Protein AF-A0A7X0XZ77-F1 (afdb_monomer_lite)

pLDDT: mean 86.64, std 13.95, range [48.25, 97.69]

Secondary structure (DSSP, 8-state):
--HHHHHHHHHHHHHHHHHHHHHHHHHHHHHHHHHHHHHHHHHHHHPPPHHHHHHS-TT-----PEEEEETTEEEEE--HHHHHHHHTS-HHHHHHHIIIIIS---HHHHHHHTTS-HHHHHHHHHHHHHHHHHHHHHH--

Sequence (141 aa):
MMENSNQKRDEQWKKHKQHTFDSFCKKIIRNELVDFYRELKRQRANEVSLNIIREQPIFHDISDDYTFLINGMEIVVQDNLLGAALEKLDDRKREVVLLSYFLNLTDVEIAKRFDMSTRKLNRLRHKTLVELKKIIKMEEG

Foldseek 3Di:
DVVVVVVVVVVVVVVVVVVVVVVVVVVVVVVVVVVVVVVVVVCVVPDDDVVVVVVPPPPPPVQCWQWDQDPNDIDTHSPNLLNVLLVPDDPLLSNLCCCVPVVVDDLVRNCVVVVHDSVVSVVSPVVSVVSSVVSSVVVVD

Organism: NCBI:txid1552123

InterPro domains:
  IPR013249 RNA polymerase sigma factor 70, region 4 type 2 [PF08281] (81-129)
  IPR013324 RNA polymerase sigma factor, region 3/4-like [SSF88659] (73-136)
  IPR014284 RNA polymerase sigma-70-like domain [TIGR02937] (19-135)
  IPR036388 Winged helix-like DNA-binding domain superfamily [G3DSA:1.10.10.10] (73-137)

Structure (mmCIF, N/CA/C/O backbone):
data_AF-A0A7X0XZ77-F1
#
_entry.id   AF-A0A7X0XZ77-F1
#
loop_
_atom_site.group_PDB
_atom_site.id
_atom_site.type_symbol
_atom_site.label_atom_id
_atom_site.label_alt_id
_atom_site.label_comp_id
_atom_site.label_asym_id
_atom_site.label_entity_id
_atom_site.label_seq_id
_atom_site.pdbx_PDB_ins_code
_atom_site.Cartn_x
_atom_site.Cartn_y
_atom_site.Cartn_z
_atom_site.occupancy
_atom_site.B_iso_or_equiv
_atom_site.auth_seq_id
_atom_site.auth_comp_id
_atom_site.auth_asym_id
_atom_site.auth_atom_id
_atom_site.pdbx_PDB_model_num
ATOM 1 N N . MET A 1 1 ? 55.215 8.365 -86.876 1.00 52.97 1 MET A N 1
ATOM 2 C CA . MET A 1 1 ? 53.737 8.481 -86.773 1.00 52.97 1 MET A CA 1
ATOM 3 C C . MET A 1 1 ? 53.079 7.429 -85.862 1.00 52.97 1 MET A C 1
ATOM 5 O O . MET A 1 1 ? 51.916 7.614 -85.536 1.00 52.97 1 MET A O 1
ATOM 9 N N . MET A 1 2 ? 53.776 6.375 -85.397 1.00 54.19 2 MET A N 1
ATOM 10 C CA . MET A 1 2 ? 53.174 5.302 -8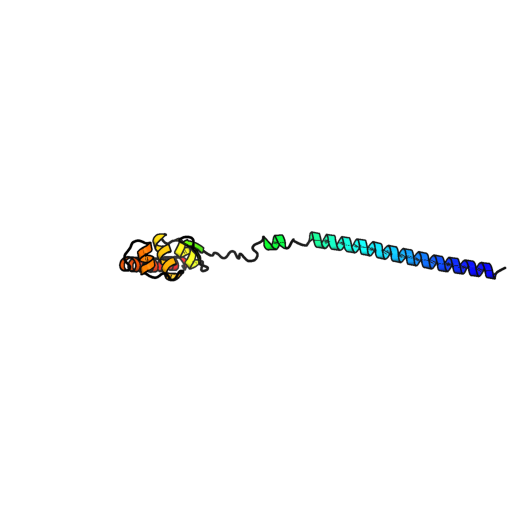4.573 1.00 54.19 2 MET A CA 1
ATOM 11 C C . MET A 1 2 ? 53.146 5.558 -83.047 1.00 54.19 2 MET A C 1
ATOM 13 O O . MET A 1 2 ? 52.297 4.995 -82.357 1.00 54.19 2 MET A O 1
ATOM 17 N N . GLU A 1 3 ? 53.997 6.432 -82.501 1.00 56.78 3 GLU A N 1
ATOM 18 C CA . GLU A 1 3 ? 54.009 6.728 -81.051 1.00 56.78 3 GLU A CA 1
ATOM 19 C C . GLU A 1 3 ? 52.757 7.481 -80.579 1.00 56.78 3 GLU A C 1
ATOM 21 O O . GLU A 1 3 ? 52.183 7.158 -79.541 1.00 56.78 3 GLU A O 1
ATOM 26 N N . ASN A 1 4 ? 52.249 8.408 -81.394 1.00 60.19 4 ASN A N 1
ATOM 27 C CA . ASN A 1 4 ? 51.096 9.242 -81.041 1.00 60.19 4 ASN A CA 1
ATOM 28 C C . ASN A 1 4 ? 49.777 8.435 -80.984 1.00 60.19 4 ASN A C 1
ATOM 30 O O . ASN A 1 4 ? 48.880 8.716 -80.192 1.00 60.19 4 ASN A O 1
ATOM 34 N N . SER A 1 5 ? 49.673 7.363 -81.779 1.00 60.78 5 SER A N 1
ATOM 35 C CA . SER A 1 5 ? 48.550 6.416 -81.722 1.00 60.78 5 SER A CA 1
ATOM 36 C C . SER A 1 5 ? 48.597 5.478 -80.514 1.00 60.78 5 SER A C 1
ATOM 38 O O . SER A 1 5 ? 47.553 4.983 -80.091 1.00 60.78 5 SER A O 1
ATOM 40 N N . ASN A 1 6 ? 49.780 5.215 -79.951 1.00 65.19 6 ASN A N 1
ATOM 41 C CA . ASN A 1 6 ? 49.910 4.376 -78.759 1.00 65.19 6 ASN A CA 1
ATOM 42 C C . ASN A 1 6 ? 49.539 5.166 -77.500 1.00 65.19 6 ASN A C 1
ATOM 44 O O . ASN A 1 6 ? 48.691 4.733 -76.726 1.00 65.19 6 ASN A O 1
ATOM 48 N N . GLN A 1 7 ? 50.048 6.394 -77.396 1.00 67.38 7 GLN A N 1
ATOM 49 C CA . GLN A 1 7 ? 49.763 7.298 -76.284 1.00 67.38 7 GLN A CA 1
ATOM 50 C C . GLN A 1 7 ? 48.265 7.621 -76.145 1.00 67.38 7 GLN A C 1
ATOM 52 O O . GLN A 1 7 ? 47.704 7.584 -75.051 1.00 67.38 7 GLN A O 1
ATOM 57 N N . LYS A 1 8 ? 47.578 7.845 -77.273 1.00 70.94 8 LYS A N 1
ATOM 58 C CA . LYS A 1 8 ? 46.137 8.140 -77.298 1.00 70.94 8 LYS A CA 1
ATOM 59 C C . LYS A 1 8 ? 45.268 6.946 -76.874 1.00 70.94 8 LYS A C 1
ATOM 61 O O . LYS A 1 8 ? 44.201 7.142 -76.292 1.00 70.94 8 LYS A O 1
ATOM 66 N N . ARG A 1 9 ? 45.712 5.709 -77.139 1.00 70.94 9 ARG A N 1
ATOM 67 C CA . ARG A 1 9 ? 45.034 4.481 -76.680 1.00 70.94 9 ARG A CA 1
ATOM 68 C C . ARG A 1 9 ? 45.218 4.268 -75.178 1.00 70.94 9 ARG A C 1
ATOM 70 O O . ARG A 1 9 ? 44.252 3.924 -74.498 1.00 70.94 9 ARG A O 1
ATOM 77 N N . ASP A 1 10 ? 46.406 4.555 -74.655 1.00 79.31 10 ASP A N 1
ATOM 78 C CA . ASP A 1 10 ? 46.692 4.459 -73.221 1.00 79.31 10 ASP A CA 1
ATOM 79 C C . ASP A 1 10 ? 45.883 5.474 -72.401 1.00 79.31 10 ASP A C 1
ATOM 81 O O . ASP A 1 10 ? 45.368 5.147 -71.330 1.00 79.31 10 ASP A O 1
ATOM 85 N N . GLU A 1 11 ? 45.698 6.693 -72.913 1.00 83.00 11 GLU A N 1
ATOM 86 C CA . GLU A 1 11 ? 44.834 7.706 -72.293 1.00 83.00 11 GLU A CA 1
ATOM 87 C C . GLU A 1 11 ? 43.355 7.298 -72.293 1.00 83.00 11 GLU A C 1
ATOM 89 O O . GLU A 1 11 ? 42.673 7.431 -71.273 1.00 83.00 11 GLU A O 1
ATOM 94 N N . GLN A 1 12 ? 42.856 6.744 -73.403 1.00 84.25 12 GLN A N 1
ATOM 95 C CA . GLN A 1 12 ? 41.486 6.226 -73.480 1.00 84.25 12 GLN A CA 1
ATOM 96 C C . GLN A 1 12 ? 41.260 5.059 -72.511 1.00 84.25 12 GLN A C 1
ATOM 98 O O . GLN A 1 12 ? 40.230 5.013 -71.834 1.00 84.25 12 GLN A O 1
ATOM 103 N N . TRP A 1 13 ? 42.233 4.156 -72.381 1.00 88.81 13 TRP A N 1
ATOM 104 C CA . TRP A 1 13 ? 42.180 3.048 -71.428 1.00 88.81 13 TRP A CA 1
ATOM 105 C C . TRP A 1 13 ? 42.188 3.528 -69.972 1.00 88.81 13 TRP A C 1
ATOM 107 O O . TRP A 1 13 ? 41.367 3.078 -69.166 1.00 88.81 13 TRP A O 1
ATOM 117 N N . LYS A 1 14 ? 43.052 4.494 -69.631 1.00 89.19 14 LYS A N 1
ATOM 118 C CA . LYS A 1 14 ? 43.079 5.114 -68.294 1.00 89.19 14 LYS A CA 1
ATOM 119 C C . LYS A 1 14 ? 41.743 5.780 -67.965 1.00 89.19 14 LYS A C 1
ATOM 121 O O . LYS A 1 14 ? 41.207 5.572 -66.877 1.00 89.19 14 LYS A O 1
ATOM 126 N N . LYS A 1 15 ? 41.168 6.515 -68.920 1.00 90.75 15 LYS A N 1
ATOM 127 C CA . LYS A 1 15 ? 39.866 7.176 -68.766 1.00 90.75 15 LYS A CA 1
ATOM 128 C C . LYS A 1 15 ? 38.724 6.170 -68.588 1.00 90.75 15 LYS A C 1
ATOM 130 O O . LYS A 1 15 ? 37.875 6.351 -67.719 1.00 90.75 15 LYS A O 1
ATOM 135 N N . HIS A 1 16 ? 38.728 5.072 -69.345 1.00 92.12 16 HIS A N 1
ATOM 136 C CA . HIS A 1 16 ? 37.757 3.987 -69.182 1.00 92.12 16 HIS A CA 1
ATOM 137 C C . HIS A 1 16 ? 37.831 3.344 -67.785 1.00 92.12 16 HIS A C 1
ATOM 139 O O . HIS A 1 16 ? 36.796 3.135 -67.145 1.00 92.12 16 HIS A O 1
ATOM 145 N N . LYS A 1 17 ? 39.043 3.098 -67.266 1.00 92.88 17 LYS A N 1
ATOM 146 C CA . LYS A 1 17 ? 39.234 2.596 -65.895 1.00 92.88 17 LYS A CA 1
ATOM 147 C C . LYS A 1 17 ? 38.708 3.566 -64.838 1.00 92.88 17 LYS A C 1
ATOM 149 O O . LYS A 1 17 ? 38.005 3.134 -63.928 1.00 92.88 17 LYS A O 1
ATOM 154 N N . GLN A 1 18 ? 38.991 4.860 -64.982 1.00 93.69 18 GLN A N 1
ATOM 155 C CA . GLN A 1 18 ? 38.481 5.889 -64.071 1.00 93.69 18 GLN A CA 1
ATOM 156 C C . GLN A 1 18 ? 36.949 5.942 -64.066 1.00 93.69 18 GLN A C 1
ATOM 158 O O . GLN A 1 18 ? 36.348 5.916 -62.997 1.00 93.69 18 GLN A O 1
ATOM 163 N N . HIS A 1 19 ? 36.304 5.945 -65.237 1.00 95.00 19 HIS A N 1
ATOM 164 C CA . HIS A 1 19 ? 34.839 5.960 -65.323 1.00 95.00 19 HIS A CA 1
ATOM 165 C C . HIS A 1 19 ? 34.191 4.696 -64.750 1.00 95.00 19 HIS A C 1
ATOM 167 O O . HIS A 1 19 ? 33.132 4.780 -64.126 1.00 95.00 19 HIS A O 1
ATOM 173 N N . THR A 1 20 ? 34.824 3.535 -64.931 1.00 94.56 20 THR A N 1
ATOM 174 C CA . THR A 1 20 ? 34.340 2.268 -64.365 1.00 94.56 20 THR A CA 1
ATOM 175 C C . THR A 1 20 ? 34.406 2.292 -62.840 1.00 94.56 20 THR A C 1
ATOM 177 O O . THR A 1 20 ? 33.436 1.931 -62.177 1.00 94.56 20 THR A O 1
ATOM 180 N N . PHE A 1 21 ? 35.517 2.780 -62.283 1.00 95.81 21 PHE A N 1
ATOM 181 C CA . PHE A 1 21 ? 35.681 2.930 -60.840 1.00 95.81 21 PHE A CA 1
ATOM 182 C C . PHE A 1 21 ? 34.703 3.956 -60.250 1.00 95.81 21 PHE A C 1
ATOM 184 O O . PHE A 1 21 ? 34.011 3.657 -59.284 1.00 95.81 21 PHE A O 1
ATOM 191 N N . ASP A 1 22 ? 34.570 5.127 -60.872 1.00 96.06 22 ASP A N 1
ATOM 192 C CA . ASP A 1 22 ? 33.625 6.167 -60.447 1.00 96.06 22 ASP A CA 1
ATOM 193 C C . ASP A 1 22 ? 32.173 5.659 -60.459 1.00 96.06 22 ASP A C 1
ATOM 195 O O . ASP A 1 22 ? 31.431 5.823 -59.490 1.00 96.06 22 ASP A O 1
ATOM 199 N N . SER A 1 23 ? 31.779 4.952 -61.522 1.00 95.88 23 SER A N 1
ATOM 200 C CA . SER A 1 23 ? 30.450 4.336 -61.617 1.00 95.88 23 SER A CA 1
ATOM 201 C C . SER A 1 23 ? 30.232 3.276 -60.536 1.00 95.88 23 SER A C 1
ATOM 203 O O . SER A 1 23 ? 29.142 3.187 -59.967 1.00 95.88 23 SER A O 1
ATOM 205 N N . PHE A 1 24 ? 31.266 2.494 -60.220 1.00 96.12 24 PHE A N 1
ATOM 206 C CA . PHE A 1 24 ? 31.229 1.513 -59.142 1.00 96.12 24 PHE A CA 1
ATOM 207 C C . PHE A 1 24 ? 31.047 2.186 -57.775 1.00 96.12 24 PHE A C 1
ATOM 209 O O . PHE A 1 24 ? 30.117 1.836 -57.049 1.00 96.12 24 PHE A O 1
ATOM 216 N N . CYS A 1 25 ? 31.847 3.205 -57.451 1.00 95.69 25 CYS A N 1
ATOM 217 C CA . CYS A 1 25 ? 31.730 3.952 -56.197 1.00 95.69 25 CYS A CA 1
ATOM 218 C C . CYS A 1 25 ? 30.351 4.604 -56.044 1.00 95.69 25 CYS A C 1
ATOM 220 O O . CYS A 1 25 ? 29.712 4.459 -55.003 1.00 95.69 25 CYS A O 1
ATOM 222 N N . LYS A 1 26 ? 29.844 5.253 -57.099 1.00 97.06 26 LYS A N 1
ATOM 223 C CA . LYS A 1 26 ? 28.498 5.849 -57.108 1.00 97.06 26 LYS A CA 1
ATOM 224 C C . LYS A 1 26 ? 27.409 4.811 -56.851 1.00 97.06 26 LYS A C 1
ATOM 226 O O . LYS A 1 26 ? 26.460 5.086 -56.116 1.00 97.06 26 LYS A O 1
ATOM 231 N N . LYS A 1 27 ? 27.546 3.615 -57.431 1.00 97.69 27 LYS A N 1
ATOM 232 C CA . LYS A 1 27 ? 26.610 2.506 -57.217 1.00 97.69 27 LYS A CA 1
ATOM 233 C C . LYS A 1 27 ? 26.641 2.011 -55.772 1.00 97.69 27 LYS A C 1
ATOM 235 O O . LYS A 1 27 ? 25.576 1.845 -55.188 1.00 97.69 27 LYS A O 1
ATOM 240 N N . ILE A 1 28 ? 27.829 1.810 -55.202 1.00 97.25 28 ILE A N 1
ATOM 241 C CA . ILE A 1 28 ? 27.990 1.377 -53.808 1.00 97.25 28 ILE A CA 1
ATOM 242 C C . ILE A 1 28 ? 27.346 2.392 -52.861 1.00 97.25 28 ILE A C 1
ATOM 244 O O . ILE A 1 28 ? 26.469 2.019 -52.095 1.00 97.25 28 ILE A O 1
ATOM 248 N N . ILE A 1 29 ? 27.679 3.680 -52.988 1.00 97.19 29 ILE A N 1
ATOM 249 C CA . ILE A 1 29 ? 27.116 4.741 -52.134 1.00 97.19 29 ILE A CA 1
ATOM 250 C C . ILE A 1 29 ? 25.587 4.770 -52.225 1.00 97.19 29 ILE A C 1
ATOM 252 O O . ILE A 1 29 ? 24.898 4.871 -51.213 1.00 97.19 29 ILE A O 1
ATOM 256 N N . ARG A 1 30 ? 25.033 4.653 -53.439 1.00 97.19 30 ARG A N 1
ATOM 257 C CA . ARG A 1 30 ? 23.579 4.617 -53.629 1.00 97.19 30 ARG A CA 1
ATOM 258 C C . ARG A 1 30 ? 22.946 3.404 -52.947 1.00 97.19 30 ARG A C 1
ATOM 260 O O . ARG A 1 30 ? 21.883 3.548 -52.352 1.00 97.19 30 ARG A O 1
ATOM 267 N N . ASN A 1 31 ? 23.569 2.235 -53.055 1.00 96.94 31 ASN A N 1
ATOM 268 C CA . ASN A 1 31 ? 23.063 1.014 -52.437 1.00 96.94 31 ASN A CA 1
ATOM 269 C C . ASN A 1 31 ? 23.111 1.100 -50.909 1.00 96.94 31 ASN A C 1
ATOM 271 O O . ASN A 1 31 ? 22.095 0.836 -50.278 1.00 96.94 31 ASN A O 1
ATOM 275 N N . GLU A 1 32 ? 24.220 1.574 -50.337 1.00 97.69 32 GLU A N 1
ATOM 276 C CA . GLU A 1 32 ? 24.357 1.770 -48.888 1.00 97.69 32 GLU A CA 1
ATOM 277 C C . GLU A 1 32 ? 23.307 2.741 -48.340 1.00 97.69 32 GLU A C 1
ATOM 279 O O . GLU A 1 32 ? 22.673 2.476 -47.321 1.00 97.69 32 GLU A O 1
ATOM 284 N N . LEU A 1 33 ? 23.036 3.839 -49.055 1.00 97.50 33 LEU A N 1
ATOM 285 C CA . LEU A 1 33 ? 21.957 4.756 -48.683 1.00 97.50 33 LEU A CA 1
ATOM 286 C C . LEU A 1 33 ? 20.589 4.062 -48.686 1.00 97.50 33 LEU A C 1
ATOM 288 O O . LEU A 1 33 ? 19.782 4.269 -47.780 1.00 97.50 33 LEU A O 1
ATOM 292 N N . VAL A 1 34 ? 20.310 3.235 -49.696 1.00 96.94 34 VAL A N 1
ATOM 293 C CA . VAL A 1 34 ? 19.050 2.482 -49.777 1.00 96.94 34 VAL A CA 1
ATOM 294 C C . VAL A 1 34 ? 18.940 1.472 -48.635 1.00 96.94 34 VAL A C 1
ATOM 296 O O . VAL A 1 34 ? 17.874 1.368 -48.024 1.00 96.94 34 VAL A O 1
ATOM 299 N N . ASP A 1 35 ? 20.013 0.751 -48.328 1.00 97.00 35 ASP A N 1
ATOM 300 C CA . ASP A 1 35 ? 20.023 -0.259 -47.272 1.00 97.00 35 ASP A CA 1
ATOM 301 C C . ASP A 1 35 ? 19.907 0.371 -45.879 1.00 97.00 35 ASP A C 1
ATOM 303 O O . ASP A 1 35 ? 19.121 -0.116 -45.063 1.00 97.00 35 ASP A O 1
ATOM 307 N N . PHE A 1 36 ? 20.535 1.527 -45.652 1.00 96.69 36 PHE A N 1
ATOM 308 C CA . PHE A 1 36 ? 20.338 2.336 -44.447 1.00 96.69 36 PHE A CA 1
ATOM 309 C C . PHE A 1 36 ? 18.863 2.713 -44.234 1.00 96.69 36 PHE A C 1
ATOM 311 O O . PHE A 1 36 ? 18.300 2.478 -43.163 1.00 96.69 36 PHE A O 1
ATOM 318 N N . TYR A 1 37 ? 18.186 3.245 -45.258 1.00 96.75 37 TYR A N 1
ATOM 319 C CA . TYR A 1 37 ? 16.769 3.607 -45.132 1.00 96.75 37 TYR A CA 1
ATOM 320 C C . TYR A 1 37 ? 15.847 2.391 -44.985 1.00 96.75 37 TYR A C 1
ATOM 322 O O . TYR A 1 37 ? 14.822 2.482 -44.302 1.00 96.75 37 TYR A O 1
ATOM 330 N N . ARG A 1 38 ? 16.191 1.252 -45.599 1.00 95.62 38 ARG A N 1
ATOM 331 C CA . ARG A 1 38 ? 15.471 -0.014 -45.388 1.00 95.62 38 ARG A CA 1
ATOM 332 C C . ARG A 1 38 ? 15.587 -0.473 -43.943 1.00 95.62 38 ARG A C 1
ATOM 334 O O . ARG A 1 38 ? 14.573 -0.858 -43.365 1.00 95.62 38 ARG A O 1
ATOM 341 N N . GLU A 1 39 ? 16.779 -0.394 -43.364 1.00 95.38 39 GLU A N 1
ATOM 342 C CA . GLU A 1 39 ? 17.016 -0.760 -41.970 1.00 95.38 39 GLU A CA 1
ATOM 343 C C . GLU A 1 39 ? 16.258 0.162 -41.012 1.00 95.38 39 GLU A C 1
ATOM 345 O O . GLU A 1 39 ? 15.484 -0.324 -40.192 1.00 95.38 39 GLU A O 1
ATOM 350 N N . LEU A 1 40 ? 16.328 1.482 -41.210 1.00 94.12 40 LEU A N 1
ATOM 351 C CA . LEU A 1 40 ? 15.539 2.441 -40.427 1.00 94.12 40 LEU A CA 1
ATOM 352 C C . LEU A 1 40 ? 14.026 2.198 -40.508 1.00 94.12 40 LEU A C 1
ATOM 354 O O . LEU A 1 40 ? 13.292 2.524 -39.574 1.00 94.12 40 LEU A O 1
ATOM 358 N N . LYS A 1 41 ? 13.528 1.694 -41.643 1.00 92.62 41 LYS A N 1
ATOM 359 C CA . LYS A 1 41 ? 12.112 1.342 -41.802 1.00 92.62 41 LYS A CA 1
ATOM 360 C C . LYS A 1 41 ? 11.772 0.048 -41.058 1.00 92.62 41 LYS A C 1
ATOM 362 O O . LYS A 1 41 ? 10.704 -0.015 -40.459 1.00 92.62 41 LYS A O 1
ATOM 367 N N . ARG A 1 42 ? 12.658 -0.956 -41.090 1.00 91.94 42 ARG A N 1
ATOM 368 C CA . ARG A 1 42 ? 12.507 -2.197 -40.311 1.00 91.94 42 ARG A CA 1
ATOM 369 C C . ARG A 1 42 ? 12.499 -1.909 -38.812 1.00 91.94 42 ARG A C 1
ATOM 371 O O . ARG A 1 42 ? 11.587 -2.360 -38.132 1.00 91.94 42 ARG A O 1
ATOM 378 N N . GLN A 1 43 ? 13.455 -1.111 -38.337 1.00 89.56 43 GLN A N 1
ATOM 379 C CA . GLN A 1 43 ? 13.542 -0.679 -36.941 1.00 89.56 43 GLN A CA 1
ATOM 380 C C . GLN A 1 43 ? 12.254 0.023 -36.513 1.00 89.56 43 GLN A C 1
ATOM 382 O O . GLN A 1 43 ? 11.567 -0.466 -35.629 1.00 89.56 43 GLN A O 1
ATOM 387 N N . ARG A 1 44 ? 11.810 1.057 -37.239 1.00 85.81 44 ARG A N 1
ATOM 388 C CA . ARG A 1 44 ? 10.555 1.763 -36.919 1.00 85.81 44 ARG A CA 1
ATOM 389 C C . ARG A 1 44 ? 9.286 0.907 -36.957 1.00 85.81 44 ARG A C 1
ATOM 391 O O . ARG A 1 44 ? 8.313 1.277 -36.315 1.00 85.81 44 ARG A O 1
ATOM 398 N N . ALA A 1 45 ? 9.253 -0.174 -37.736 1.00 86.81 45 ALA A N 1
ATOM 399 C CA . ALA A 1 45 ? 8.103 -1.080 -37.768 1.00 86.81 45 ALA A CA 1
ATOM 400 C C . ALA A 1 45 ? 8.061 -2.026 -36.556 1.00 86.81 45 ALA A C 1
ATOM 402 O O . ALA A 1 45 ? 6.982 -2.476 -36.182 1.00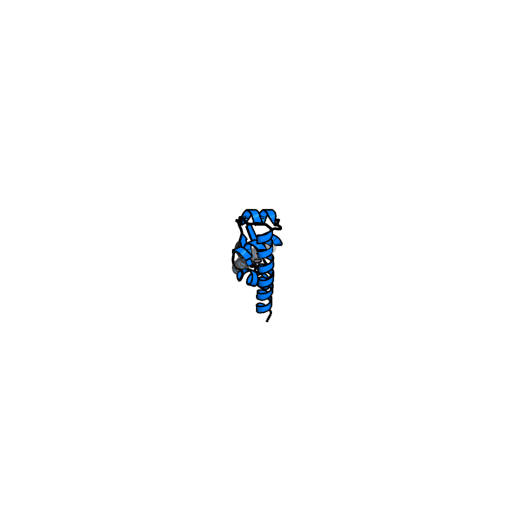 86.81 45 ALA A O 1
ATOM 403 N N . ASN A 1 46 ? 9.223 -2.321 -35.968 1.00 81.44 46 ASN A N 1
ATOM 404 C CA . ASN A 1 46 ? 9.373 -3.273 -34.868 1.00 81.44 46 ASN A CA 1
ATOM 405 C C . ASN A 1 46 ? 9.619 -2.591 -33.510 1.00 81.44 46 ASN A C 1
ATOM 407 O O . ASN A 1 46 ? 9.483 -3.233 -32.472 1.00 81.44 46 ASN A O 1
ATOM 411 N N . GLU A 1 47 ? 9.998 -1.314 -33.498 1.00 84.81 47 GLU A N 1
ATOM 412 C CA . GLU A 1 47 ? 10.223 -0.533 -32.286 1.00 84.81 47 GLU A CA 1
ATOM 413 C C . GLU A 1 47 ? 8.912 0.050 -31.757 1.00 84.81 47 GLU A C 1
ATOM 415 O O . GLU A 1 47 ? 8.145 0.698 -32.471 1.00 84.81 47 GLU A O 1
ATOM 420 N N . VAL A 1 48 ? 8.687 -0.141 -30.460 1.00 71.62 48 VAL A N 1
ATOM 421 C CA . VAL A 1 48 ? 7.613 0.514 -29.714 1.00 71.62 48 VAL A CA 1
ATOM 422 C C . VAL A 1 48 ? 8.199 1.735 -29.010 1.00 71.62 48 VAL A C 1
ATOM 424 O O . VAL A 1 48 ? 9.290 1.676 -28.444 1.00 71.62 48 VAL A O 1
ATOM 427 N N . SER A 1 49 ? 7.480 2.859 -29.041 1.00 71.06 49 SER A N 1
ATOM 428 C CA . SER A 1 49 ? 7.907 4.086 -28.362 1.00 71.06 49 SER A CA 1
ATOM 429 C C . SER A 1 49 ? 8.086 3.849 -26.861 1.00 71.06 49 SER A C 1
ATOM 431 O O . SER A 1 49 ? 7.185 3.340 -26.196 1.00 71.06 49 SER A O 1
ATOM 433 N N . LEU A 1 50 ? 9.212 4.301 -26.302 1.00 66.19 50 LEU A N 1
ATOM 434 C CA . LEU A 1 50 ? 9.468 4.246 -24.857 1.00 66.19 50 LEU A CA 1
ATOM 435 C C . LEU A 1 50 ? 8.402 4.996 -24.039 1.00 66.19 50 LEU A C 1
ATOM 437 O O . LEU A 1 50 ? 8.198 4.682 -22.871 1.00 66.19 50 LEU A O 1
ATOM 441 N N . ASN A 1 51 ? 7.696 5.960 -24.639 1.00 65.88 51 ASN A N 1
ATOM 442 C CA . ASN A 1 51 ? 6.578 6.630 -23.972 1.00 65.88 51 ASN A CA 1
ATOM 443 C C . ASN A 1 51 ? 5.372 5.697 -23.790 1.00 65.88 51 ASN A C 1
ATOM 445 O O . ASN A 1 51 ? 4.740 5.745 -22.745 1.00 65.88 51 ASN A O 1
ATOM 449 N N . ILE A 1 52 ? 5.118 4.785 -24.735 1.00 62.12 52 ILE A N 1
ATOM 450 C CA . ILE A 1 52 ? 4.071 3.757 -24.594 1.00 62.12 52 ILE A CA 1
ATOM 451 C C . ILE A 1 52 ? 4.442 2.789 -23.460 1.00 62.12 52 ILE A C 1
ATOM 453 O O . ILE A 1 52 ? 3.586 2.378 -22.688 1.00 62.12 52 ILE A O 1
ATOM 457 N N . ILE A 1 53 ? 5.732 2.472 -23.317 1.00 59.44 53 ILE A N 1
ATOM 458 C CA . ILE A 1 53 ? 6.266 1.643 -22.222 1.00 59.44 53 ILE A CA 1
ATOM 459 C C . ILE A 1 53 ? 6.146 2.357 -20.864 1.00 59.44 53 ILE A C 1
ATOM 461 O O . ILE A 1 53 ? 5.927 1.698 -19.857 1.00 59.44 53 ILE A O 1
ATOM 465 N N . ARG A 1 54 ? 6.255 3.693 -20.817 1.00 58.25 54 ARG A N 1
ATOM 466 C CA . ARG A 1 54 ? 6.050 4.489 -19.590 1.00 58.25 54 ARG A CA 1
ATOM 467 C C . ARG A 1 54 ? 4.582 4.608 -19.177 1.00 58.25 54 ARG A C 1
ATOM 469 O O . ARG A 1 54 ? 4.314 4.781 -17.995 1.00 58.25 54 ARG A O 1
ATOM 476 N N . GLU A 1 55 ? 3.664 4.546 -20.138 1.00 56.75 55 GLU A N 1
ATOM 477 C CA . GLU A 1 55 ? 2.214 4.591 -19.902 1.00 56.75 55 GLU A CA 1
ATOM 478 C C . GLU A 1 55 ? 1.606 3.202 -19.652 1.00 56.75 55 GLU A C 1
ATOM 480 O O . GLU A 1 55 ? 0.520 3.092 -19.089 1.00 56.75 55 GLU A O 1
ATOM 485 N N . GLN A 1 56 ? 2.310 2.132 -20.028 1.00 53.66 56 GLN A N 1
ATOM 486 C CA . GLN A 1 56 ? 1.991 0.771 -19.610 1.00 53.66 56 GLN A CA 1
ATOM 487 C C . GLN A 1 56 ? 2.504 0.559 -18.179 1.00 53.66 56 GLN A C 1
ATOM 489 O O . GLN A 1 56 ? 3.700 0.737 -17.930 1.00 53.66 56 GLN A O 1
ATOM 494 N N . PRO A 1 57 ? 1.656 0.149 -17.222 1.00 55.03 57 PRO A N 1
ATOM 495 C CA . PRO A 1 57 ? 2.102 -0.169 -15.878 1.00 55.03 57 PRO A CA 1
ATOM 496 C C . PRO A 1 57 ? 2.833 -1.517 -15.897 1.00 55.03 57 PRO A C 1
ATOM 498 O O . PRO A 1 57 ? 2.314 -2.533 -15.462 1.00 55.03 57 PRO A O 1
ATOM 501 N N . ILE A 1 58 ? 4.071 -1.537 -16.387 1.00 56.56 58 ILE A N 1
ATOM 502 C CA . ILE A 1 58 ? 4.932 -2.736 -16.420 1.00 56.56 58 ILE A CA 1
ATOM 503 C C . ILE A 1 58 ? 5.325 -3.181 -14.990 1.00 56.56 58 ILE A C 1
ATOM 505 O O . ILE A 1 58 ? 5.899 -4.246 -14.801 1.00 56.56 58 ILE A O 1
ATOM 509 N N . PHE A 1 59 ? 4.961 -2.392 -13.972 1.00 52.44 59 PHE A N 1
ATOM 510 C CA . PHE A 1 59 ? 5.149 -2.683 -12.548 1.00 52.44 59 PHE A CA 1
ATOM 511 C C . PHE A 1 59 ? 3.917 -2.380 -11.685 1.00 52.44 59 PHE A C 1
ATOM 513 O O . PHE A 1 59 ? 4.049 -2.220 -10.475 1.00 52.44 59 PHE A O 1
ATOM 520 N N . HIS A 1 60 ? 2.719 -2.294 -12.268 1.00 48.25 60 HIS A N 1
ATOM 521 C CA . HIS A 1 60 ? 1.537 -2.631 -11.479 1.00 48.25 60 HIS A CA 1
ATOM 522 C C . HIS A 1 60 ? 1.253 -4.079 -11.825 1.00 48.25 60 HIS A C 1
ATOM 524 O O . HIS A 1 60 ? 0.403 -4.405 -12.652 1.00 48.25 60 HIS A O 1
ATOM 530 N N . ASP A 1 61 ? 2.089 -4.935 -11.236 1.00 50.34 61 ASP A N 1
ATOM 531 C CA . ASP A 1 61 ? 1.661 -6.280 -10.906 1.00 50.34 61 ASP A CA 1
ATOM 532 C C . ASP A 1 61 ? 0.220 -6.131 -10.422 1.00 50.34 61 ASP A C 1
ATOM 534 O O . ASP A 1 61 ? -0.077 -5.244 -9.610 1.00 50.34 61 ASP A O 1
ATOM 538 N N . ILE A 1 62 ? -0.682 -6.910 -11.001 1.00 52.91 62 ILE A N 1
ATOM 539 C CA . ILE A 1 62 ? -2.031 -7.085 -10.479 1.00 52.91 62 ILE A CA 1
ATOM 540 C C . ILE A 1 62 ? -1.819 -7.845 -9.170 1.00 52.91 62 ILE A C 1
ATOM 542 O O . ILE A 1 62 ? -2.030 -9.047 -9.074 1.00 52.91 62 ILE A O 1
ATOM 546 N N . SER A 1 63 ? -1.234 -7.163 -8.195 1.00 56.81 63 SER A N 1
ATOM 547 C CA . SER A 1 63 ? -1.253 -7.585 -6.828 1.00 56.81 63 SER A CA 1
ATOM 548 C C . SER A 1 63 ? -2.703 -7.374 -6.450 1.00 56.81 63 SER A C 1
ATOM 550 O O . SER A 1 63 ? -3.240 -6.277 -6.644 1.00 56.81 63 SER A O 1
ATOM 552 N N . ASP A 1 64 ? -3.359 -8.436 -6.000 1.00 68.19 64 ASP A N 1
ATOM 553 C CA . ASP A 1 64 ? -4.676 -8.384 -5.367 1.00 68.19 64 ASP A CA 1
ATOM 554 C C . ASP A 1 64 ? -4.551 -7.640 -4.018 1.00 68.19 64 ASP A C 1
ATOM 556 O O . ASP A 1 64 ? -4.894 -8.154 -2.954 1.00 68.19 64 ASP A O 1
ATOM 560 N N . ASP A 1 65 ? -3.963 -6.444 -4.057 1.00 82.19 65 ASP A N 1
ATOM 561 C CA . ASP A 1 65 ? -3.717 -5.574 -2.932 1.00 82.19 65 ASP A CA 1
ATOM 562 C C . ASP A 1 65 ? -5.039 -4.904 -2.584 1.00 82.19 65 ASP A C 1
ATOM 564 O O . ASP A 1 65 ? -5.694 -4.262 -3.412 1.00 82.19 65 ASP A O 1
ATOM 568 N N . TYR A 1 66 ? -5.429 -5.033 -1.323 1.00 88.69 66 TYR A N 1
ATOM 569 C CA . TYR A 1 66 ? -6.632 -4.394 -0.821 1.00 88.69 66 TYR A CA 1
ATOM 570 C C . TYR A 1 66 ? -6.275 -3.005 -0.325 1.00 88.69 66 TYR A C 1
ATOM 572 O O . TYR A 1 66 ? -5.536 -2.840 0.651 1.00 88.69 66 TYR A O 1
ATOM 580 N N . THR A 1 67 ? -6.847 -2.003 -0.982 1.00 91.31 67 THR A N 1
ATOM 581 C CA . THR A 1 67 ? -6.694 -0.605 -0.597 1.00 91.31 67 THR A CA 1
ATOM 582 C C . THR A 1 67 ? -7.870 -0.150 0.258 1.00 91.31 67 THR A C 1
ATOM 584 O O . THR A 1 67 ? -9.021 -0.148 -0.179 1.00 91.31 67 THR A O 1
ATOM 587 N N . PHE A 1 68 ? -7.576 0.319 1.470 1.00 92.12 68 PHE A N 1
ATOM 588 C CA . PHE A 1 68 ? -8.558 0.914 2.371 1.00 92.12 68 PHE A CA 1
ATOM 589 C C . PHE A 1 68 ? -8.281 2.405 2.562 1.00 92.12 68 PHE A C 1
ATOM 591 O O . PHE A 1 68 ? -7.207 2.795 3.020 1.00 92.12 68 PHE A O 1
ATOM 598 N N . LEU A 1 69 ? -9.275 3.243 2.261 1.00 91.62 69 LEU A N 1
ATOM 599 C CA . LEU A 1 69 ? -9.201 4.683 2.488 1.00 91.62 69 LEU A CA 1
ATOM 600 C C . LEU A 1 69 ? -9.813 5.036 3.848 1.00 91.62 69 LEU A C 1
ATOM 602 O O . LEU A 1 69 ? -11.025 4.943 4.038 1.00 91.62 69 LEU A O 1
ATOM 606 N N . ILE A 1 70 ? -8.984 5.487 4.790 1.00 88.50 70 ILE A N 1
ATOM 607 C CA . ILE A 1 70 ? -9.416 5.919 6.124 1.00 88.50 70 ILE A CA 1
ATOM 608 C C . ILE A 1 70 ? -8.989 7.359 6.349 1.00 88.50 70 ILE A C 1
ATOM 610 O O . ILE A 1 70 ? -7.804 7.663 6.436 1.00 88.50 70 ILE A O 1
ATOM 614 N N . ASN A 1 71 ? -9.963 8.256 6.513 1.00 82.50 71 ASN A N 1
ATOM 615 C CA . ASN A 1 71 ? -9.718 9.669 6.823 1.00 82.50 71 ASN A CA 1
ATOM 616 C C . ASN A 1 71 ? -8.728 10.347 5.850 1.00 82.50 71 ASN A C 1
ATOM 618 O O . ASN A 1 71 ? -7.900 11.154 6.266 1.00 82.50 71 ASN A O 1
ATOM 622 N N . GLY A 1 72 ? -8.805 9.993 4.563 1.00 84.12 72 GLY A N 1
ATOM 623 C CA . GLY A 1 72 ? -7.921 10.513 3.515 1.00 84.12 72 GLY A CA 1
ATOM 624 C C . GLY A 1 72 ? -6.524 9.884 3.479 1.00 84.12 72 GLY A C 1
ATOM 625 O O . GLY A 1 72 ? -5.706 10.305 2.668 1.00 84.12 72 GLY A O 1
ATOM 626 N N . MET A 1 73 ? -6.247 8.894 4.331 1.00 86.56 73 MET A N 1
ATOM 627 C CA . MET A 1 73 ? -5.030 8.086 4.288 1.00 86.56 73 MET A CA 1
ATOM 628 C C . MET A 1 73 ? -5.320 6.752 3.610 1.00 86.56 73 MET A C 1
ATOM 630 O O . MET A 1 73 ? -6.314 6.093 3.920 1.00 86.56 73 MET A O 1
ATOM 634 N N . GLU A 1 74 ? -4.438 6.364 2.702 1.00 91.00 74 GLU A N 1
ATOM 635 C CA . GLU A 1 74 ? -4.506 5.103 1.978 1.00 91.00 74 GLU A CA 1
ATOM 636 C C . GLU A 1 74 ? -3.689 4.037 2.716 1.00 91.00 74 GLU A C 1
ATOM 638 O O . GLU A 1 74 ? -2.521 4.254 3.043 1.00 91.00 74 GLU A O 1
ATOM 643 N N . ILE A 1 75 ? -4.313 2.897 3.011 1.00 92.06 75 ILE A N 1
ATOM 644 C CA . ILE A 1 75 ? -3.655 1.737 3.615 1.00 92.06 75 ILE A CA 1
ATOM 645 C C . ILE A 1 75 ? -3.735 0.589 2.620 1.00 92.06 75 ILE A C 1
ATOM 647 O O . ILE A 1 75 ? -4.831 0.138 2.290 1.00 92.06 75 ILE A O 1
ATOM 651 N N . VAL A 1 76 ? -2.571 0.116 2.184 1.00 92.06 76 VAL A N 1
ATOM 652 C CA . VAL A 1 76 ? -2.439 -0.995 1.239 1.00 92.06 76 VAL A CA 1
ATOM 653 C C . VAL A 1 76 ? -2.139 -2.277 2.010 1.00 92.06 76 VAL A C 1
ATOM 655 O O . VAL A 1 76 ? -1.195 -2.326 2.804 1.00 92.06 76 VAL A O 1
ATOM 658 N N . VAL A 1 77 ? -2.953 -3.309 1.795 1.00 92.00 77 VAL A N 1
ATOM 659 C CA . VAL A 1 77 ? -2.789 -4.643 2.383 1.00 92.00 77 VAL A CA 1
ATOM 660 C C . VAL A 1 77 ? -2.465 -5.631 1.270 1.00 92.00 77 VAL A C 1
ATOM 662 O O . VAL A 1 77 ? -3.328 -5.941 0.458 1.00 92.00 77 VAL A O 1
ATOM 665 N N . GLN A 1 78 ? -1.228 -6.131 1.265 1.00 90.25 78 GLN A N 1
ATOM 666 C CA . GLN A 1 78 ? -0.723 -7.038 0.221 1.00 90.25 78 GLN A CA 1
ATOM 667 C C . GLN A 1 78 ? -1.150 -8.497 0.401 1.00 90.25 78 GLN A C 1
ATOM 669 O O . GLN A 1 78 ? -1.115 -9.299 -0.527 1.00 90.25 78 GLN A O 1
ATOM 674 N N . ASP A 1 79 ? -1.511 -8.878 1.623 1.00 90.06 79 ASP A N 1
ATOM 675 C CA . ASP A 1 79 ? -1.976 -10.230 1.906 1.00 90.06 79 ASP A CA 1
ATOM 676 C C . ASP A 1 79 ? -3.442 -10.357 1.467 1.00 90.06 79 ASP A C 1
ATOM 678 O O . ASP A 1 79 ? -4.327 -9.761 2.083 1.00 90.06 79 ASP A O 1
ATOM 682 N N . ASN A 1 80 ? -3.684 -11.122 0.397 1.00 89.19 80 ASN A N 1
ATOM 683 C CA . ASN A 1 80 ? -5.009 -11.292 -0.210 1.00 89.19 80 ASN A CA 1
ATOM 684 C C . ASN A 1 80 ? -6.023 -11.905 0.777 1.00 89.19 80 ASN A C 1
ATOM 686 O O . ASN A 1 80 ? -7.154 -11.437 0.879 1.00 89.19 80 ASN A O 1
ATOM 690 N N . LEU A 1 81 ? -5.606 -12.897 1.573 1.00 91.12 81 LEU A N 1
ATOM 691 C CA . LEU A 1 81 ? -6.463 -13.534 2.580 1.00 91.12 81 LEU A CA 1
ATOM 692 C C . LEU A 1 81 ? -6.846 -12.534 3.677 1.00 91.12 81 LEU A C 1
ATOM 694 O O . LEU A 1 81 ? -8.009 -12.425 4.067 1.00 91.12 81 LEU A O 1
ATOM 698 N N . LEU A 1 82 ? -5.877 -11.761 4.167 1.00 93.12 82 LEU A N 1
ATOM 699 C CA . LEU A 1 82 ? -6.138 -10.730 5.164 1.00 93.12 82 LEU A CA 1
ATOM 700 C C . LEU A 1 82 ? -7.007 -9.601 4.600 1.00 93.12 82 LEU A C 1
ATOM 702 O O . LEU A 1 82 ? -7.912 -9.132 5.289 1.00 93.12 82 LEU A O 1
ATOM 706 N N . GLY A 1 83 ? -6.735 -9.160 3.373 1.00 93.31 83 GLY A N 1
ATOM 707 C CA . GLY A 1 83 ? -7.478 -8.110 2.686 1.00 93.31 83 GLY A CA 1
ATOM 708 C C . GLY A 1 83 ? -8.945 -8.483 2.473 1.00 93.31 83 GLY A C 1
ATOM 709 O O . GLY A 1 83 ? -9.828 -7.739 2.911 1.00 93.31 83 GLY A O 1
ATOM 710 N N . ALA A 1 84 ? -9.205 -9.680 1.941 1.00 92.00 84 ALA A N 1
ATOM 711 C CA . ALA A 1 84 ? -10.551 -10.229 1.781 1.00 92.00 84 ALA A CA 1
ATOM 712 C C . ALA A 1 84 ? -11.286 -10.345 3.128 1.00 92.00 84 ALA A C 1
ATOM 714 O O . ALA A 1 84 ? -12.444 -9.934 3.273 1.00 92.00 84 ALA A O 1
ATOM 715 N N . ALA A 1 85 ? -10.599 -10.840 4.162 1.00 94.75 85 ALA A N 1
ATOM 716 C CA . ALA A 1 85 ? -11.187 -10.971 5.487 1.00 94.75 85 ALA A CA 1
ATOM 717 C C . ALA A 1 85 ? -11.506 -9.609 6.130 1.00 94.75 85 ALA A C 1
ATOM 719 O O . ALA A 1 85 ? -12.529 -9.463 6.809 1.00 94.75 85 ALA A O 1
ATOM 720 N N . LEU A 1 86 ? -10.655 -8.600 5.915 1.00 95.44 86 LEU A N 1
ATOM 721 C CA . LEU A 1 86 ? -10.899 -7.227 6.353 1.00 95.44 86 LEU A CA 1
ATOM 722 C C . LEU A 1 86 ? -12.098 -6.617 5.621 1.00 95.44 86 LEU A C 1
ATOM 724 O O . LEU A 1 86 ? -12.913 -5.960 6.270 1.00 95.44 86 LEU A O 1
ATOM 728 N N . GLU A 1 87 ? -12.253 -6.868 4.320 1.00 93.69 87 GLU A N 1
ATOM 729 C CA . GLU A 1 87 ? -13.390 -6.397 3.517 1.00 93.69 87 GLU A CA 1
ATOM 730 C C . GLU A 1 87 ? -14.739 -6.961 4.001 1.00 93.69 87 GLU A C 1
ATOM 732 O O . GLU A 1 87 ? -15.766 -6.288 3.932 1.00 93.69 87 GLU A O 1
ATOM 737 N N . LYS A 1 88 ? -14.747 -8.158 4.593 1.00 94.12 88 LYS A N 1
ATOM 738 C CA . LYS A 1 88 ? -15.956 -8.758 5.185 1.00 94.12 88 LYS A CA 1
ATOM 739 C C . LYS A 1 88 ? -16.347 -8.182 6.549 1.00 94.12 88 LYS A C 1
ATOM 741 O O . LYS A 1 88 ? -17.461 -8.427 7.017 1.00 94.12 88 LYS A O 1
ATOM 746 N N . LEU A 1 89 ? -15.459 -7.443 7.219 1.00 94.81 89 LEU A N 1
ATOM 747 C CA . LEU A 1 89 ? -15.791 -6.788 8.486 1.00 94.81 89 LEU A CA 1
ATOM 748 C C . LEU A 1 89 ? -16.692 -5.572 8.268 1.00 94.81 89 LEU A C 1
ATOM 750 O O . LEU A 1 89 ? -16.547 -4.845 7.292 1.00 94.81 89 LEU A O 1
ATOM 754 N N . ASP A 1 90 ? -17.541 -5.290 9.257 1.00 93.94 90 ASP A N 1
ATOM 755 C CA . ASP A 1 90 ? -18.252 -4.011 9.367 1.00 93.94 90 ASP A CA 1
ATOM 756 C C . ASP A 1 90 ? -17.270 -2.826 9.361 1.00 93.94 90 ASP A C 1
ATOM 758 O O . ASP A 1 90 ? -16.237 -2.879 10.039 1.00 93.94 90 ASP A O 1
ATOM 762 N N . ASP A 1 91 ? -17.612 -1.748 8.652 1.00 92.50 91 ASP A N 1
ATOM 763 C CA . ASP A 1 91 ? -16.728 -0.597 8.415 1.00 92.50 91 ASP A CA 1
ATOM 764 C C . ASP A 1 91 ? -16.129 -0.043 9.709 1.00 92.50 91 ASP A C 1
ATOM 766 O O . ASP A 1 91 ? -14.923 0.195 9.806 1.00 92.50 91 ASP A O 1
ATOM 770 N N . ARG A 1 92 ? -16.945 0.069 10.766 1.00 92.88 92 ARG A N 1
ATOM 771 C CA . ARG A 1 92 ? -16.488 0.577 12.064 1.00 92.88 92 ARG A CA 1
ATOM 772 C C . ARG A 1 92 ? -15.457 -0.347 12.705 1.00 92.88 92 ARG A C 1
ATOM 774 O O . ARG A 1 92 ? -14.510 0.111 13.346 1.00 92.88 92 ARG A O 1
ATOM 781 N N . LYS A 1 93 ? -15.659 -1.659 12.598 1.00 94.94 93 LYS A N 1
ATOM 782 C CA . LYS A 1 93 ? -14.732 -2.662 13.135 1.00 94.94 93 LYS A CA 1
ATOM 783 C C . LYS A 1 93 ? -13.428 -2.667 12.343 1.00 94.94 93 LYS A C 1
ATOM 785 O O . LYS A 1 93 ? -12.362 -2.728 12.957 1.00 94.94 93 LYS A O 1
ATOM 790 N N . ARG A 1 94 ? -13.528 -2.579 11.015 1.00 96.00 94 ARG A N 1
ATOM 791 C CA . ARG A 1 94 ? -12.393 -2.511 10.093 1.00 96.00 94 ARG A CA 1
ATOM 792 C C . ARG A 1 94 ? -11.534 -1.282 10.373 1.00 96.00 94 ARG A C 1
ATOM 794 O O . ARG A 1 94 ? -10.333 -1.423 10.580 1.00 96.00 94 ARG A O 1
ATOM 801 N N . GLU A 1 95 ? -12.151 -0.107 10.502 1.00 95.12 95 GLU A N 1
ATOM 802 C CA . GLU A 1 95 ? -11.445 1.144 10.792 1.00 95.12 95 GLU A CA 1
ATOM 803 C C . GLU A 1 95 ? -10.701 1.081 12.137 1.00 95.12 95 GLU A C 1
ATOM 805 O O . GLU A 1 95 ? -9.545 1.487 12.222 1.00 95.12 95 GLU A O 1
ATOM 810 N N . VAL A 1 96 ? -11.298 0.491 13.182 1.00 95.38 96 VAL A N 1
ATOM 811 C CA . VAL A 1 96 ? -10.612 0.295 14.475 1.00 95.38 96 VAL A CA 1
ATOM 812 C C . VAL A 1 96 ? -9.364 -0.584 14.345 1.00 95.38 96 VAL A C 1
ATOM 814 O O . VAL A 1 96 ? -8.347 -0.282 14.969 1.00 95.38 96 VAL A O 1
ATOM 817 N N . VAL A 1 97 ? -9.418 -1.666 13.563 1.00 95.81 97 VAL A N 1
ATOM 818 C CA . VAL A 1 97 ? -8.261 -2.553 13.344 1.00 95.81 97 VAL A CA 1
ATOM 819 C C . VAL A 1 97 ? -7.179 -1.833 12.550 1.00 95.81 97 VAL A C 1
ATOM 821 O O . VAL A 1 97 ? -6.024 -1.819 12.970 1.00 95.81 97 VAL A O 1
ATOM 824 N N . LEU A 1 98 ? -7.557 -1.187 11.450 1.00 95.75 98 LEU A N 1
ATOM 825 C CA . LEU A 1 98 ? -6.628 -0.474 10.583 1.00 95.75 98 LEU A CA 1
ATOM 826 C C . LEU A 1 98 ? -5.927 0.674 11.333 1.00 95.75 98 LEU A C 1
ATOM 828 O O . LEU A 1 98 ? -4.701 0.761 11.326 1.00 95.75 98 LEU A O 1
ATOM 832 N N . LEU A 1 99 ? -6.665 1.482 12.100 1.00 95.00 99 LEU A N 1
ATOM 833 C CA . LEU A 1 99 ? -6.068 2.534 12.929 1.00 95.00 99 LEU A CA 1
ATOM 834 C C . LEU A 1 99 ? -5.139 1.972 14.018 1.00 95.00 99 LEU A C 1
ATOM 836 O O . LEU A 1 99 ? -4.078 2.537 14.268 1.00 95.00 99 LEU A O 1
ATOM 840 N N . SER A 1 100 ? -5.528 0.867 14.661 1.00 94.00 100 SER A N 1
ATOM 841 C CA . SER A 1 100 ? -4.781 0.295 15.787 1.00 94.00 100 SER A CA 1
ATOM 842 C C . SER A 1 100 ? -3.500 -0.425 15.371 1.00 94.00 100 SER A C 1
ATOM 844 O O . SER A 1 100 ? -2.553 -0.419 16.151 1.00 94.00 100 SER A O 1
ATOM 846 N N . TYR A 1 101 ? -3.488 -1.101 14.219 1.00 94.38 101 TYR A N 1
ATOM 847 C CA . TYR A 1 101 ? -2.396 -2.006 13.835 1.00 94.38 101 TYR A CA 1
ATOM 848 C C . TYR A 1 101 ? -1.600 -1.532 12.621 1.00 94.38 101 TYR A C 1
ATOM 850 O O . TYR A 1 101 ? -0.411 -1.817 12.546 1.00 94.38 101 TYR A O 1
ATOM 858 N N . PHE A 1 102 ? -2.222 -0.804 11.691 1.00 93.12 102 PHE A N 1
ATOM 859 C CA . PHE A 1 102 ? -1.543 -0.332 10.480 1.00 93.12 102 PHE A CA 1
ATOM 860 C C . PHE A 1 102 ? -1.036 1.098 10.647 1.00 93.12 102 PHE A C 1
ATOM 862 O O . PHE A 1 102 ? 0.056 1.424 10.195 1.00 93.12 102 PHE A O 1
ATOM 869 N N . LEU A 1 103 ? -1.798 1.944 11.345 1.00 91.31 103 LEU A N 1
ATOM 870 C CA . LEU A 1 103 ? -1.426 3.341 11.579 1.00 91.31 103 LEU A CA 1
ATOM 871 C C . LEU A 1 103 ? -0.841 3.602 12.977 1.00 91.31 103 LEU A C 1
ATOM 873 O O . LEU A 1 103 ? -0.473 4.735 13.272 1.00 91.31 103 LEU A O 1
ATOM 877 N N . ASN A 1 104 ? -0.720 2.573 13.826 1.00 89.31 104 ASN A N 1
ATOM 878 C CA . ASN A 1 104 ? -0.164 2.661 15.185 1.00 89.31 104 ASN A CA 1
ATOM 879 C C . ASN A 1 104 ? -0.796 3.762 16.064 1.00 89.31 104 ASN A C 1
ATOM 881 O O . ASN A 1 104 ? -0.133 4.297 16.956 1.00 89.31 104 ASN A O 1
ATOM 885 N N . LEU A 1 105 ? -2.073 4.108 15.845 1.00 93.50 105 LEU A N 1
ATOM 886 C CA . LEU A 1 105 ? -2.758 5.061 16.717 1.00 93.50 105 LEU A CA 1
ATOM 887 C C . LEU A 1 105 ? -2.973 4.450 18.101 1.00 93.50 105 LEU A C 1
ATOM 889 O O . LEU A 1 105 ? -3.313 3.274 18.256 1.00 93.50 105 LEU A O 1
ATOM 893 N N . THR A 1 106 ? -2.849 5.290 19.122 1.00 94.94 106 THR A N 1
ATOM 894 C CA . THR A 1 106 ? -3.080 4.880 20.503 1.00 94.94 106 THR A CA 1
ATOM 895 C C . THR A 1 106 ? -4.567 4.676 20.787 1.00 94.94 106 THR A C 1
ATOM 897 O O . THR A 1 106 ? -5.442 5.325 20.206 1.00 94.94 106 THR A O 1
ATOM 900 N N . ASP A 1 107 ? -4.872 3.831 21.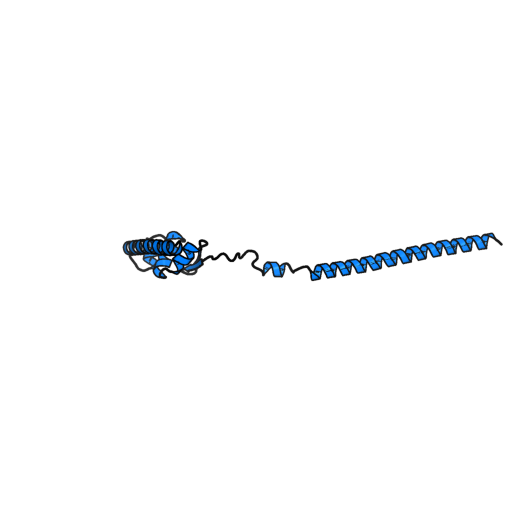776 1.00 94.00 107 ASP A N 1
ATOM 901 C CA . ASP A 1 107 ? -6.245 3.611 22.246 1.00 94.00 107 ASP A CA 1
ATOM 902 C C . ASP A 1 107 ? -6.959 4.919 22.609 1.00 94.00 107 ASP A C 1
ATOM 904 O O . ASP A 1 107 ? -8.170 5.024 22.436 1.00 94.00 107 ASP A O 1
ATOM 908 N N . VAL A 1 108 ? -6.224 5.914 23.113 1.00 95.56 108 VAL A N 1
ATOM 909 C CA . VAL A 1 108 ? -6.774 7.219 23.496 1.00 95.56 108 VAL A CA 1
ATOM 910 C C . VAL A 1 108 ? -7.188 8.021 22.262 1.00 95.56 108 VAL A C 1
ATOM 912 O O . VAL A 1 108 ? -8.292 8.565 22.232 1.00 95.56 108 VAL A O 1
ATOM 915 N N . GLU A 1 109 ? -6.344 8.065 21.231 1.00 94.75 109 GLU A N 1
ATOM 916 C CA . GLU A 1 109 ? -6.623 8.782 19.981 1.00 94.75 109 GLU A CA 1
ATOM 917 C C . GLU A 1 109 ? -7.791 8.154 19.221 1.00 94.75 109 GLU A C 1
ATOM 919 O O . GLU A 1 109 ? -8.696 8.862 18.773 1.00 94.75 109 GLU A O 1
ATOM 924 N N . ILE A 1 110 ? -7.818 6.822 19.133 1.00 95.12 110 ILE A N 1
ATOM 925 C CA . ILE A 1 110 ? -8.903 6.090 18.474 1.00 95.12 110 ILE A CA 1
ATOM 926 C C . ILE A 1 110 ? -10.208 6.263 19.260 1.00 95.12 110 ILE A C 1
ATOM 928 O O . ILE A 1 110 ? -11.248 6.570 18.681 1.00 95.12 110 ILE A O 1
ATOM 932 N N . ALA A 1 111 ? -10.178 6.116 20.587 1.00 95.38 111 ALA A N 1
ATOM 933 C CA . ALA A 1 111 ? -11.370 6.262 21.421 1.00 95.38 111 ALA A CA 1
ATOM 934 C C . ALA A 1 111 ? -11.969 7.673 21.316 1.00 95.38 111 ALA A C 1
ATOM 936 O O . ALA A 1 111 ? -13.185 7.808 21.181 1.00 95.38 111 ALA A O 1
ATOM 937 N N . LYS A 1 112 ? -11.114 8.706 21.284 1.00 95.00 112 LYS A N 1
ATOM 938 C CA . LYS A 1 112 ? -11.522 10.096 21.046 1.00 95.00 112 LYS A CA 1
ATOM 939 C C . LYS A 1 112 ? -12.158 10.276 19.665 1.00 95.00 112 LYS A C 1
ATOM 941 O O . LYS A 1 112 ? -13.175 10.951 19.561 1.00 95.00 112 LYS A O 1
ATOM 946 N N . ARG A 1 113 ? -11.600 9.656 18.619 1.00 92.19 113 ARG A N 1
ATOM 947 C CA . ARG A 1 113 ? -12.141 9.716 17.247 1.00 92.19 113 ARG A CA 1
ATOM 948 C C . ARG A 1 113 ? -13.548 9.120 17.142 1.00 92.19 113 ARG A C 1
ATOM 950 O O . ARG A 1 113 ? -14.388 9.671 16.444 1.00 92.19 113 ARG A O 1
ATOM 957 N N . PHE A 1 114 ? -13.811 8.021 17.845 1.00 91.75 114 PHE A N 1
ATOM 958 C CA . PHE A 1 114 ? -15.106 7.327 17.821 1.00 91.75 114 PHE A CA 1
ATOM 959 C C . PHE A 1 114 ? -16.090 7.770 18.914 1.00 91.75 114 PHE A C 1
ATOM 961 O O . PHE A 1 114 ? -17.097 7.079 19.113 1.00 91.75 114 PHE A O 1
ATOM 968 N N . ASP A 1 115 ? -15.776 8.849 19.638 1.00 94.00 115 ASP A N 1
ATOM 969 C CA . ASP A 1 115 ? -16.524 9.343 20.800 1.00 94.00 115 ASP A CA 1
ATOM 970 C C . ASP A 1 115 ? -16.914 8.209 21.769 1.00 94.00 115 ASP A C 1
ATOM 972 O O . ASP A 1 115 ? -18.080 7.918 22.055 1.00 94.00 115 ASP A O 1
ATOM 976 N N . MET A 1 116 ? -15.909 7.447 22.207 1.00 95.12 116 MET A N 1
ATOM 977 C CA . MET A 1 116 ? -16.109 6.327 23.120 1.00 95.12 116 MET A CA 1
ATOM 978 C C . MET A 1 116 ? -15.025 6.218 24.183 1.00 95.12 116 MET A C 1
ATOM 980 O O . MET A 1 116 ? -13.968 6.829 24.099 1.00 95.12 116 MET A O 1
ATOM 984 N N . SER A 1 117 ? -15.269 5.386 25.199 1.00 96.44 117 SER A N 1
ATOM 985 C CA . SER A 1 117 ? -14.245 5.061 26.191 1.00 96.44 117 SER A CA 1
ATOM 986 C C . SER A 1 117 ? -13.232 4.051 25.650 1.00 96.44 117 SER A C 1
ATOM 988 O O . SER A 1 117 ? -13.584 3.129 24.908 1.00 96.44 117 SER A O 1
ATOM 990 N N . THR A 1 118 ? -11.986 4.143 26.116 1.00 95.19 118 THR A N 1
ATOM 991 C CA . THR A 1 118 ? -10.914 3.173 25.819 1.00 95.19 118 THR A CA 1
ATOM 992 C C . THR A 1 118 ? -11.302 1.740 26.192 1.00 95.19 118 THR A C 1
ATOM 994 O O . THR A 1 118 ? -10.928 0.786 25.513 1.00 95.19 118 THR A O 1
ATOM 997 N N . ARG A 1 119 ? -12.123 1.557 27.236 1.00 96.50 119 ARG A N 1
ATOM 998 C CA . ARG A 1 119 ? -12.670 0.246 27.622 1.00 96.50 119 ARG A CA 1
ATOM 999 C C . ARG A 1 119 ? -13.653 -0.300 26.585 1.00 96.50 119 ARG A C 1
ATOM 1001 O O . ARG A 1 119 ? -13.626 -1.496 26.292 1.00 96.50 119 ARG A O 1
ATOM 1008 N N . LYS A 1 120 ? -14.537 0.549 26.046 1.00 95.88 120 LYS A N 1
ATOM 1009 C CA . LYS A 1 120 ? -15.476 0.168 24.977 1.00 95.88 120 LYS A CA 1
ATOM 1010 C C . LYS A 1 120 ? -14.715 -0.148 23.691 1.00 95.88 120 LYS A C 1
ATOM 1012 O O . LYS A 1 120 ? -15.009 -1.171 23.078 1.00 95.88 120 LYS A O 1
ATOM 1017 N N . LEU A 1 121 ? -13.700 0.654 23.364 1.00 97.06 121 LEU A N 1
ATOM 1018 C CA . LEU A 1 121 ? -12.797 0.411 22.241 1.00 97.06 121 LEU A CA 1
ATOM 1019 C C . LEU A 1 121 ? -12.091 -0.942 22.373 1.00 97.06 121 LEU A C 1
ATOM 1021 O O . LEU A 1 121 ? -12.162 -1.756 21.462 1.00 97.06 121 LEU A O 1
ATOM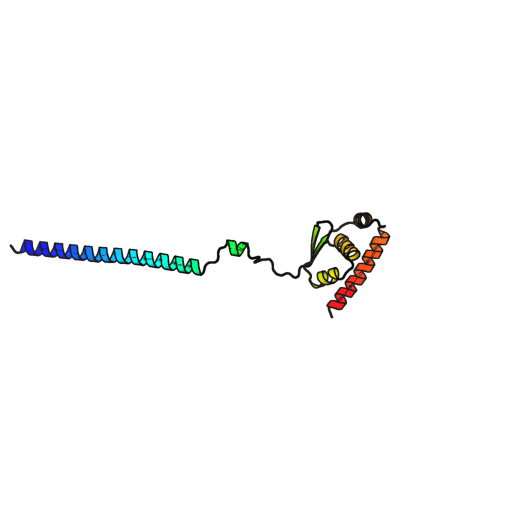 1025 N N . ASN A 1 122 ? -11.487 -1.226 23.527 1.00 95.56 122 ASN A N 1
ATOM 1026 C CA . ASN A 1 122 ? -10.795 -2.491 23.774 1.00 95.56 122 ASN A CA 1
ATOM 1027 C C . ASN A 1 122 ? -11.709 -3.711 23.615 1.00 95.56 122 ASN A C 1
ATOM 1029 O O . ASN A 1 122 ? -11.333 -4.704 22.995 1.00 95.56 122 ASN A O 1
ATOM 1033 N N . ARG A 1 123 ? -12.941 -3.627 24.131 1.00 96.62 123 ARG A N 1
ATOM 1034 C CA . ARG A 1 123 ? -13.952 -4.679 23.943 1.00 96.62 123 ARG A CA 1
ATOM 1035 C C . ARG A 1 123 ? -14.336 -4.850 22.475 1.00 96.62 123 ARG A C 1
ATOM 1037 O O . ARG A 1 123 ? -14.499 -5.985 22.035 1.00 96.62 123 ARG A O 1
ATOM 1044 N N . LEU A 1 124 ? -14.501 -3.747 21.745 1.00 95.62 124 LEU A N 1
ATOM 1045 C CA . LEU A 1 124 ? -14.798 -3.767 20.315 1.00 95.62 124 LEU A CA 1
ATOM 1046 C C . LEU A 1 124 ? -13.647 -4.415 19.541 1.00 95.62 124 LEU A C 1
ATOM 1048 O O . LEU A 1 124 ? -13.884 -5.403 18.861 1.00 95.62 124 LEU A O 1
ATOM 1052 N N . ARG A 1 125 ? -12.409 -3.951 19.744 1.00 96.25 125 ARG A N 1
ATOM 1053 C CA . ARG A 1 125 ? -11.196 -4.507 19.129 1.00 96.25 125 ARG A CA 1
ATOM 1054 C C . ARG A 1 125 ? -11.066 -6.003 19.385 1.00 96.25 125 ARG A C 1
ATOM 1056 O O . ARG A 1 125 ? -10.879 -6.764 18.445 1.00 96.25 125 ARG A O 1
ATOM 1063 N N . HIS A 1 126 ? -11.230 -6.442 20.633 1.00 97.12 126 HIS A N 1
ATOM 1064 C CA . HIS A 1 126 ? -11.163 -7.865 20.961 1.00 97.12 126 HIS A CA 1
ATOM 1065 C C . HIS A 1 126 ? -12.218 -8.683 20.201 1.00 97.12 126 HIS A C 1
ATOM 1067 O O . HIS A 1 126 ? -11.889 -9.708 19.608 1.00 97.12 126 HIS A O 1
ATOM 1073 N N . LYS A 1 127 ? -13.476 -8.219 20.171 1.00 97.06 127 LYS A N 1
ATOM 1074 C CA . LYS A 1 127 ? -14.540 -8.880 19.400 1.00 97.06 127 LYS A CA 1
ATOM 1075 C C . LYS A 1 127 ? -14.212 -8.929 17.908 1.00 97.06 127 LYS A C 1
ATOM 1077 O O . LYS A 1 127 ? -14.367 -9.988 17.309 1.00 97.06 127 LYS A O 1
ATOM 1082 N N . THR A 1 128 ? -13.724 -7.825 17.348 1.00 97.19 128 THR A N 1
ATOM 1083 C CA . THR A 1 128 ? -13.328 -7.744 15.942 1.00 97.19 128 THR A CA 1
ATOM 1084 C C . THR A 1 128 ? -12.221 -8.738 15.608 1.00 97.19 128 THR A C 1
ATOM 1086 O O . THR A 1 128 ? -12.329 -9.438 14.614 1.00 97.19 128 THR A O 1
ATOM 1089 N N . LEU A 1 129 ? -11.186 -8.871 16.442 1.00 97.19 129 LEU A N 1
ATOM 1090 C CA . LEU A 1 129 ? -10.098 -9.826 16.192 1.00 97.19 129 LEU A CA 1
ATOM 1091 C C . LEU A 1 129 ? -10.572 -11.282 16.252 1.00 97.19 129 LEU A C 1
ATOM 1093 O O . LEU A 1 129 ? -10.119 -12.117 15.472 1.00 97.19 129 LEU A O 1
ATOM 1097 N N . VAL A 1 130 ? -11.495 -11.599 17.166 1.00 97.38 130 VAL A N 1
ATOM 1098 C CA . VAL A 1 130 ? -12.107 -12.936 17.238 1.00 97.38 130 VAL A CA 1
ATOM 1099 C C . VAL A 1 130 ? -12.921 -13.235 15.979 1.00 97.38 130 VAL A C 1
ATOM 1101 O O . VAL A 1 130 ? -12.890 -14.361 15.490 1.00 97.38 130 VAL A O 1
ATOM 1104 N N . GLU A 1 131 ? -13.653 -12.252 15.465 1.00 96.50 131 GLU A N 1
ATOM 1105 C CA . GLU A 1 131 ? -14.428 -12.357 14.227 1.00 96.50 131 GLU A CA 1
ATOM 1106 C C . GLU A 1 131 ? -13.526 -12.485 12.999 1.00 96.50 131 GLU A C 1
ATOM 1108 O O . GLU A 1 131 ? -13.695 -13.428 12.234 1.00 96.50 131 GLU A O 1
ATOM 1113 N N . LEU A 1 132 ? -12.504 -11.638 12.881 1.00 96.25 132 LEU A N 1
ATOM 1114 C CA . LEU A 1 132 ? -11.518 -11.688 11.802 1.00 96.25 132 LEU A CA 1
ATOM 1115 C C . LEU A 1 132 ? -10.827 -13.056 11.747 1.00 96.25 132 LEU A C 1
ATOM 1117 O O . LEU A 1 132 ? -10.757 -13.678 10.694 1.00 96.25 132 LEU A O 1
ATOM 1121 N N . LYS A 1 133 ? -10.426 -13.599 12.905 1.00 96.00 133 LYS A N 1
ATOM 1122 C CA . LYS A 1 133 ? -9.864 -14.954 12.999 1.00 96.00 133 LYS A CA 1
ATOM 1123 C C . LYS A 1 133 ? -10.833 -16.040 12.519 1.00 96.00 133 LYS A C 1
ATOM 1125 O O . LYS A 1 133 ? -10.382 -17.074 12.039 1.00 96.00 133 LYS A O 1
ATOM 1130 N N . LYS A 1 134 ? -12.146 -15.863 12.6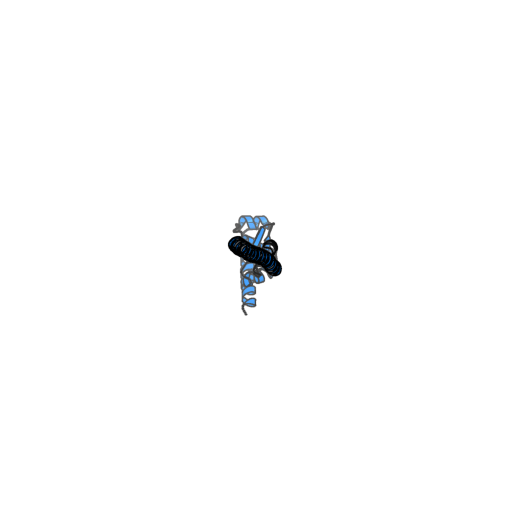99 1.00 95.69 134 LYS A N 1
ATOM 1131 C CA . LYS A 1 134 ? -13.145 -16.815 12.186 1.00 95.69 134 LYS A CA 1
ATOM 1132 C C . LYS A 1 134 ? -13.289 -16.703 10.674 1.00 95.69 134 LYS A C 1
ATOM 1134 O O . LYS A 1 134 ? -13.361 -17.743 10.039 1.00 95.69 134 LYS A O 1
ATOM 1139 N N . ILE A 1 135 ? -13.314 -15.482 10.137 1.00 95.12 135 ILE A N 1
ATOM 1140 C CA . ILE A 1 135 ? -13.423 -15.231 8.694 1.00 95.12 135 ILE A CA 1
ATOM 1141 C C . ILE A 1 135 ? -12.236 -15.865 7.966 1.00 95.12 135 ILE A C 1
ATOM 1143 O O . ILE A 1 135 ? -12.452 -16.701 7.100 1.00 95.12 135 ILE A O 1
ATOM 1147 N N . ILE A 1 136 ? -11.010 -15.582 8.418 1.00 94.38 136 ILE A N 1
ATOM 1148 C CA . ILE A 1 136 ? -9.782 -16.143 7.833 1.00 94.38 136 ILE A CA 1
ATOM 1149 C C . ILE A 1 136 ? -9.828 -17.679 7.828 1.00 94.38 136 ILE A C 1
ATOM 1151 O O . ILE A 1 136 ? -9.628 -18.314 6.803 1.00 94.38 136 ILE A O 1
ATOM 1155 N N . LYS A 1 137 ? -10.205 -18.299 8.954 1.00 93.62 137 LYS A N 1
ATOM 1156 C CA . LYS A 1 137 ? -10.331 -19.764 9.046 1.00 93.62 137 LYS A CA 1
ATOM 1157 C C . LYS A 1 137 ? -11.397 -20.373 8.134 1.00 93.62 137 LYS A C 1
ATOM 1159 O O . LYS A 1 137 ? -11.321 -21.563 7.856 1.00 93.62 137 LYS A O 1
ATOM 1164 N N . MET A 1 138 ? -12.432 -19.617 7.775 1.00 90.31 138 MET A N 1
ATOM 1165 C CA . MET A 1 138 ? -13.467 -20.077 6.845 1.00 90.31 138 MET A CA 1
ATOM 1166 C C . MET A 1 138 ? -13.006 -19.986 5.389 1.00 90.31 138 MET A C 1
ATOM 1168 O O . MET A 1 138 ? -13.568 -20.679 4.556 1.00 90.31 138 MET A O 1
ATOM 1172 N N . GLU A 1 139 ? -12.029 -19.131 5.091 1.00 81.12 139 GLU A N 1
ATOM 1173 C CA . GLU A 1 139 ? -11.462 -18.948 3.750 1.00 81.12 139 GLU A CA 1
ATOM 1174 C C . GLU A 1 139 ? -10.255 -19.860 3.484 1.00 81.12 139 GLU A C 1
ATOM 1176 O O . GLU A 1 139 ? -9.953 -20.149 2.333 1.00 81.12 139 GLU A O 1
ATOM 118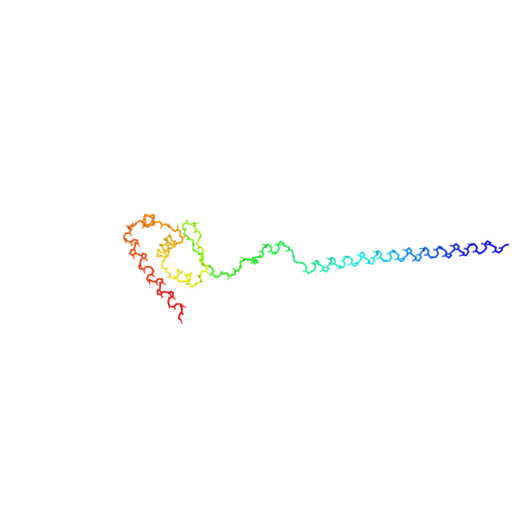1 N N . GLU A 1 140 ? -9.588 -20.347 4.535 1.00 74.56 140 GLU A N 1
ATOM 1182 C CA . GLU A 1 140 ? -8.497 -21.332 4.440 1.00 74.56 140 GLU A CA 1
ATOM 1183 C C . GLU A 1 140 ? -8.964 -22.770 4.118 1.00 74.56 140 GLU A C 1
ATOM 1185 O O . GLU A 1 140 ? -8.119 -23.624 3.838 1.00 74.56 140 GLU A O 1
ATOM 1190 N N . GLY A 1 141 ? -10.267 -23.068 4.214 1.00 52.41 141 GLY A N 1
ATOM 1191 C CA . GLY A 1 141 ? -10.839 -24.417 4.064 1.00 52.41 141 GLY A CA 1
ATOM 1192 C C . GLY A 1 141 ? -11.671 -24.588 2.805 1.00 52.41 141 GLY A C 1
ATOM 1193 O O . GLY A 1 141 ? -11.592 -25.693 2.222 1.00 52.41 141 GLY A O 1
#

Radius of gyration: 40.33 Å; chains: 1; bounding box: 72×35×114 Å